Protein AF-A0AAD8C0N1-F1 (afdb_monomer_lite)

pLDDT: mean 74.61, std 16.5, range [34.66, 92.06]

Foldseek 3Di:
DLLCQCVVLQPDDQDLVSLVSNLLSQLVCVVVVDDDDLVSLQVNQQSCLVCVVSNLVSLQCCLVVPDLVDDDDLPSSLSSVVCCQPPSQQRHYPDPPDGSVVSCCVVVVVGCSNVSSVVSNVVVVVVCVVVVVVVVVVDDDDPPPDDD

Organism: Biomphalaria pfeifferi (NCBI:txid112525)

Structure (mmCIF, N/CA/C/O backbone):
data_AF-A0AAD8C0N1-F1
#
_entry.id   AF-A0AAD8C0N1-F1
#
loop_
_atom_site.group_PDB
_atom_site.id
_atom_site.type_symbol
_atom_site.label_atom_id
_atom_site.label_alt_id
_atom_site.label_comp_id
_atom_site.label_asym_id
_atom_site.label_entity_id
_atom_site.label_seq_id
_atom_site.pdbx_PDB_ins_code
_atom_site.Cartn_x
_atom_site.Cartn_y
_atom_site.Cartn_z
_atom_site.occupancy
_atom_site.B_iso_or_equiv
_atom_site.auth_seq_id
_atom_site.auth_comp_id
_atom_site.auth_asym_id
_atom_site.auth_atom_id
_atom_site.pdbx_PDB_model_num
ATOM 1 N N . SER A 1 1 ? -2.491 -19.273 11.066 1.00 40.81 1 SER A N 1
ATOM 2 C CA . SER A 1 1 ? -3.465 -18.583 10.192 1.00 40.81 1 SER A CA 1
ATOM 3 C C . SER A 1 1 ? -2.773 -17.398 9.537 1.00 40.81 1 SER A C 1
ATOM 5 O O . SER A 1 1 ? -1.793 -16.927 10.097 1.00 40.81 1 SER A O 1
ATOM 7 N N . VAL A 1 2 ? -3.252 -16.901 8.394 1.00 40.09 2 VAL A N 1
ATOM 8 C CA . VAL A 1 2 ? -2.728 -15.657 7.783 1.00 40.09 2 VAL A CA 1
ATOM 9 C C . VAL A 1 2 ? -2.836 -14.482 8.766 1.00 40.09 2 VAL A C 1
ATOM 11 O O . VAL A 1 2 ? -1.921 -13.681 8.875 1.00 40.09 2 VAL A O 1
ATOM 14 N N . PHE A 1 3 ? -3.857 -14.506 9.630 1.00 39.75 3 PHE A N 1
ATOM 15 C CA . PHE A 1 3 ? -3.980 -13.621 10.789 1.00 39.75 3 PHE A CA 1
ATOM 16 C C . PHE A 1 3 ? -2.786 -13.694 11.759 1.00 39.75 3 PHE A C 1
ATOM 18 O O . PHE A 1 3 ? -2.355 -12.671 12.264 1.00 39.75 3 PHE A O 1
ATOM 25 N N . CYS A 1 4 ? -2.204 -14.876 11.992 1.00 43.12 4 CYS A N 1
ATOM 26 C CA . CYS A 1 4 ? -0.947 -15.011 12.736 1.00 43.12 4 CYS A CA 1
ATOM 27 C C . CYS A 1 4 ? 0.268 -14.517 11.952 1.00 43.12 4 CYS A C 1
ATOM 29 O O . CYS A 1 4 ? 1.232 -14.152 12.596 1.00 43.12 4 CYS A O 1
ATOM 31 N N . VAL A 1 5 ? 0.268 -14.525 10.616 1.00 45.38 5 VAL A N 1
ATOM 32 C CA . VAL A 1 5 ? 1.410 -14.035 9.821 1.00 45.38 5 VAL A CA 1
ATOM 33 C C . VAL A 1 5 ? 1.406 -12.513 9.781 1.00 45.38 5 VAL A C 1
ATOM 35 O O . VAL A 1 5 ? 2.442 -11.920 10.057 1.00 45.38 5 VAL A O 1
ATOM 38 N N . CYS A 1 6 ? 0.235 -11.892 9.589 1.00 47.12 6 CYS A N 1
ATOM 39 C CA . CYS A 1 6 ? 0.053 -10.470 9.857 1.00 47.12 6 CYS A CA 1
ATOM 40 C C . CYS A 1 6 ? 0.467 -10.188 11.309 1.00 47.12 6 CYS A C 1
ATOM 42 O O . CYS A 1 6 ? 1.464 -9.526 11.543 1.00 47.12 6 CYS A O 1
ATOM 44 N N . ASN A 1 7 ? -0.184 -10.793 12.305 1.00 47.47 7 ASN A N 1
ATOM 45 C CA . ASN A 1 7 ? 0.058 -10.456 13.712 1.00 47.47 7 ASN A CA 1
ATOM 46 C C . ASN A 1 7 ? 1.484 -10.785 14.223 1.00 47.47 7 ASN A C 1
ATOM 48 O O . ASN A 1 7 ? 1.952 -10.135 15.152 1.00 47.47 7 ASN A O 1
ATOM 52 N N . ALA A 1 8 ? 2.190 -11.763 13.638 1.00 46.34 8 ALA A N 1
ATOM 53 C CA . ALA A 1 8 ? 3.570 -12.107 14.008 1.00 46.34 8 ALA A CA 1
ATOM 54 C C . ALA A 1 8 ? 4.624 -11.271 13.275 1.00 46.34 8 ALA A C 1
ATOM 56 O O . ALA A 1 8 ? 5.671 -11.014 13.861 1.00 46.34 8 ALA A O 1
ATOM 57 N N . ALA A 1 9 ? 4.366 -10.816 12.042 1.00 51.28 9 ALA A N 1
ATOM 58 C CA . ALA A 1 9 ? 5.208 -9.792 11.423 1.00 51.28 9 ALA A CA 1
ATOM 59 C C . ALA A 1 9 ? 5.164 -8.505 12.262 1.00 51.28 9 ALA A C 1
ATOM 61 O O . ALA A 1 9 ? 6.183 -7.873 12.474 1.00 51.28 9 ALA A O 1
ATOM 62 N N . ILE A 1 10 ? 4.007 -8.202 12.854 1.00 51.41 10 ILE A N 1
ATOM 63 C CA . ILE A 1 10 ? 3.658 -6.927 13.491 1.00 51.41 10 ILE A CA 1
ATOM 64 C C . ILE A 1 10 ? 4.343 -6.652 14.858 1.00 51.41 10 ILE A C 1
ATOM 66 O O . ILE A 1 10 ? 4.289 -5.525 15.349 1.00 51.41 10 ILE A O 1
ATOM 70 N N . GLN A 1 11 ? 5.022 -7.629 15.475 1.00 47.97 11 GLN A N 1
ATOM 71 C CA . GLN A 1 11 ? 5.629 -7.479 16.816 1.00 47.97 11 GLN A CA 1
ATOM 72 C C . GLN A 1 11 ? 7.130 -7.136 16.841 1.00 47.97 11 GLN A C 1
ATOM 74 O O . GLN A 1 11 ? 7.688 -6.955 17.923 1.00 47.97 11 GLN A O 1
ATOM 79 N N . THR A 1 12 ? 7.795 -7.045 15.691 1.00 53.25 12 THR A N 1
ATOM 80 C CA . THR A 1 12 ? 9.213 -6.651 15.581 1.00 53.25 12 THR A CA 1
ATOM 81 C C . THR A 1 12 ? 9.366 -5.174 15.216 1.00 53.25 12 THR A C 1
ATOM 83 O O . THR A 1 12 ? 8.445 -4.588 14.654 1.00 53.25 12 THR A O 1
ATOM 86 N N . GLU A 1 13 ? 10.514 -4.567 15.547 1.00 59.62 13 GLU A N 1
ATOM 87 C CA . GLU A 1 13 ? 10.838 -3.206 15.091 1.00 59.62 13 GLU A CA 1
ATOM 88 C C . GLU A 1 13 ? 10.739 -3.115 13.556 1.00 59.62 13 GLU A C 1
ATOM 90 O O . GLU A 1 13 ? 11.163 -4.061 12.877 1.00 59.62 13 GLU A O 1
ATOM 95 N N . PRO A 1 14 ? 10.178 -2.022 13.006 1.00 63.84 14 PRO A N 1
ATOM 96 C CA . PRO A 1 14 ? 10.036 -1.862 11.565 1.00 63.84 14 PRO A CA 1
ATOM 97 C C . PRO A 1 14 ? 11.419 -1.807 10.906 1.00 63.84 14 PRO A C 1
ATOM 99 O O . PRO A 1 14 ? 12.274 -1.016 11.295 1.00 63.84 14 PRO A O 1
ATOM 102 N N . ASN A 1 15 ? 11.637 -2.678 9.929 1.00 73.69 15 ASN A N 1
ATOM 103 C CA . ASN A 1 15 ? 12.800 -2.721 9.047 1.00 73.69 15 ASN A CA 1
ATOM 104 C C . ASN A 1 15 ? 12.362 -3.273 7.681 1.00 73.69 15 ASN A C 1
ATOM 106 O O . ASN A 1 15 ? 11.215 -3.692 7.521 1.00 73.69 15 ASN A O 1
ATOM 110 N N . ASP A 1 16 ? 13.265 -3.335 6.712 1.00 76.12 16 ASP A N 1
ATOM 111 C CA . ASP A 1 16 ? 12.930 -3.748 5.342 1.00 76.12 16 ASP A CA 1
ATOM 112 C C . ASP A 1 16 ? 12.269 -5.137 5.287 1.00 76.12 16 ASP A C 1
ATOM 114 O O . ASP A 1 16 ? 11.243 -5.328 4.638 1.00 76.12 16 ASP A O 1
ATOM 118 N N . ILE A 1 17 ? 12.784 -6.096 6.069 1.00 77.94 17 ILE A N 1
ATOM 119 C CA . ILE A 1 17 ? 12.243 -7.466 6.160 1.00 77.94 17 ILE A CA 1
ATOM 120 C C . ILE A 1 17 ? 10.822 -7.463 6.743 1.00 77.94 17 ILE A C 1
ATOM 122 O O . ILE A 1 17 ? 9.975 -8.278 6.367 1.00 77.94 17 ILE A O 1
ATOM 126 N N . TYR A 1 18 ? 10.551 -6.578 7.700 1.00 81.19 18 TYR A N 1
ATOM 127 C CA . TYR A 1 18 ? 9.218 -6.385 8.254 1.00 81.19 18 TYR A CA 1
ATOM 128 C C . TYR A 1 18 ? 8.256 -5.851 7.188 1.00 81.19 18 TYR A C 1
ATOM 130 O O . TYR A 1 18 ? 7.182 -6.428 7.002 1.00 81.19 18 TYR A O 1
ATOM 138 N N . CYS A 1 19 ? 8.644 -4.786 6.482 1.00 81.75 19 CYS A N 1
ATOM 139 C CA . CYS A 1 19 ? 7.810 -4.139 5.471 1.00 81.75 19 CYS A CA 1
ATOM 140 C C . CYS A 1 19 ? 7.480 -5.104 4.331 1.00 81.75 19 CYS A C 1
ATOM 142 O O . CYS A 1 19 ? 6.310 -5.249 3.969 1.00 81.75 19 CYS A O 1
ATOM 144 N N . GLU A 1 20 ? 8.478 -5.849 3.851 1.00 82.56 20 GLU A N 1
ATOM 145 C CA . GLU A 1 20 ? 8.306 -6.894 2.845 1.00 82.56 20 GLU A CA 1
ATOM 146 C C . GLU A 1 20 ? 7.244 -7.913 3.287 1.00 82.56 20 GLU A C 1
ATOM 148 O O . GLU A 1 20 ? 6.251 -8.124 2.590 1.00 82.56 20 GLU A O 1
ATOM 153 N N . ARG A 1 21 ? 7.369 -8.468 4.499 1.00 83.38 21 ARG A N 1
ATOM 154 C CA . ARG A 1 21 ? 6.414 -9.456 5.035 1.00 83.38 21 ARG A CA 1
ATOM 155 C C . ARG A 1 21 ? 5.001 -8.911 5.199 1.00 83.38 21 ARG A C 1
ATOM 157 O O . ARG A 1 21 ? 4.039 -9.650 4.985 1.00 83.38 21 ARG A O 1
ATOM 164 N N . VAL A 1 22 ? 4.855 -7.654 5.617 1.00 84.06 22 VAL A N 1
ATOM 165 C CA . VAL A 1 22 ? 3.539 -7.014 5.752 1.00 84.06 22 VAL A CA 1
ATOM 166 C C . VAL A 1 22 ? 2.883 -6.877 4.381 1.00 84.06 22 VAL A C 1
ATOM 168 O O . VAL A 1 22 ? 1.737 -7.300 4.218 1.00 84.06 22 VAL A O 1
ATOM 171 N N . LEU A 1 23 ? 3.609 -6.365 3.386 1.00 85.94 23 LEU A N 1
ATOM 172 C CA . LEU A 1 23 ? 3.100 -6.206 2.022 1.00 85.94 23 L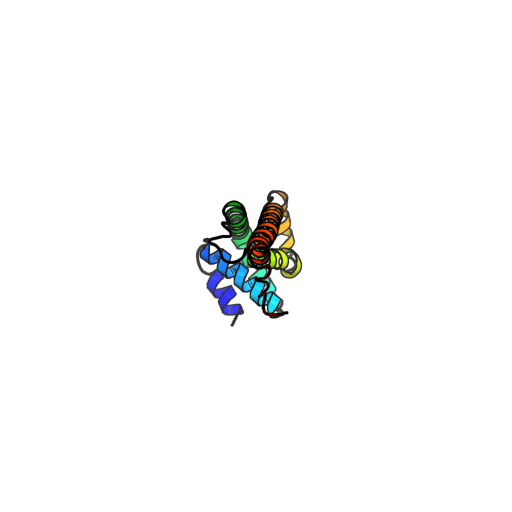EU A CA 1
ATOM 173 C C . LEU A 1 23 ? 2.754 -7.558 1.382 1.00 85.94 23 LEU A C 1
ATOM 175 O O . LEU A 1 23 ? 1.694 -7.697 0.770 1.00 85.94 23 LEU A O 1
ATOM 179 N N . GLU A 1 24 ? 3.584 -8.584 1.582 1.00 84.62 24 GLU A N 1
ATOM 180 C CA . GLU A 1 24 ? 3.299 -9.950 1.128 1.00 84.62 24 GLU A CA 1
ATOM 181 C C . GLU A 1 24 ? 2.043 -10.539 1.771 1.00 84.62 24 GLU A C 1
ATOM 183 O O . GLU A 1 24 ? 1.245 -11.209 1.105 1.00 84.62 24 GLU A O 1
ATOM 188 N N . ALA A 1 25 ? 1.850 -10.303 3.070 1.00 84.88 25 ALA A N 1
ATOM 189 C CA . ALA A 1 25 ? 0.674 -10.785 3.774 1.00 84.88 25 ALA A CA 1
ATOM 190 C C . ALA A 1 25 ? -0.605 -10.105 3.260 1.00 84.88 25 ALA A C 1
ATOM 192 O O . ALA A 1 25 ? -1.623 -10.782 3.115 1.00 84.88 25 ALA A O 1
ATOM 193 N N . ILE A 1 26 ? -0.552 -8.807 2.945 1.00 85.56 26 ILE A N 1
ATOM 194 C CA . ILE A 1 26 ? -1.681 -8.048 2.385 1.00 85.56 26 ILE A CA 1
ATOM 195 C C . ILE A 1 26 ? -2.049 -8.565 0.995 1.00 85.56 26 ILE A C 1
ATOM 197 O O . ILE A 1 26 ? -3.201 -8.940 0.782 1.00 85.56 26 ILE A O 1
ATOM 201 N N . ASP A 1 27 ? -1.076 -8.674 0.086 1.00 85.00 27 ASP A N 1
ATOM 202 C CA . ASP A 1 27 ? -1.287 -9.224 -1.262 1.00 85.00 27 ASP A CA 1
ATOM 203 C C . ASP A 1 27 ? -1.836 -10.663 -1.202 1.00 85.00 27 ASP A C 1
ATOM 205 O O . ASP A 1 27 ? -2.728 -11.043 -1.960 1.00 85.00 27 ASP A O 1
ATOM 209 N N . SER A 1 28 ? -1.376 -11.463 -0.235 1.00 85.19 28 SER A N 1
ATOM 210 C CA . SER A 1 28 ? -1.910 -12.810 -0.000 1.00 85.19 28 SER A CA 1
ATOM 211 C C . SER A 1 28 ? -3.355 -12.804 0.511 1.00 85.19 28 SER A C 1
ATOM 213 O O . SER A 1 28 ? -4.139 -13.672 0.125 1.00 85.19 28 SER A O 1
ATOM 215 N N . CYS A 1 29 ? -3.721 -11.862 1.387 1.00 84.25 29 CYS A N 1
ATOM 216 C CA . CYS A 1 29 ? -5.089 -11.730 1.896 1.00 84.25 29 CYS A CA 1
ATOM 217 C C . CYS A 1 29 ? -6.067 -11.329 0.792 1.00 84.25 29 CYS A C 1
ATOM 219 O O . CYS A 1 29 ? -7.150 -11.913 0.715 1.00 84.25 29 CYS A O 1
ATOM 221 N N . ASP A 1 30 ? -5.667 -10.379 -0.055 1.00 84.00 30 ASP A N 1
ATOM 222 C CA . ASP A 1 30 ? -6.443 -9.927 -1.211 1.00 84.00 30 ASP A CA 1
ATOM 223 C C . ASP A 1 30 ? -6.683 -11.075 -2.200 1.00 84.00 30 ASP A C 1
ATOM 225 O O . ASP A 1 30 ? -7.825 -11.445 -2.473 1.00 84.00 30 ASP A O 1
ATOM 229 N N . LYS A 1 31 ? -5.614 -11.765 -2.620 1.00 84.50 31 LYS A N 1
ATOM 230 C CA . LYS A 1 31 ? -5.709 -12.931 -3.519 1.00 84.50 31 LYS A CA 1
ATOM 231 C C . LYS A 1 31 ? -6.588 -14.052 -2.974 1.00 84.50 31 LYS A C 1
ATOM 233 O O . LYS A 1 31 ? -7.204 -14.785 -3.747 1.00 84.50 31 LYS A O 1
ATOM 238 N N . ALA A 1 32 ? -6.625 -14.216 -1.655 1.00 85.69 32 ALA A N 1
ATOM 239 C CA . ALA A 1 32 ? -7.459 -15.208 -0.989 1.00 85.69 32 ALA A CA 1
ATOM 240 C C . ALA A 1 32 ? -8.902 -14.728 -0.731 1.00 85.69 32 ALA A C 1
ATOM 242 O O . ALA A 1 32 ? -9.718 -15.524 -0.263 1.00 85.69 32 ALA A O 1
ATOM 243 N N . GLY A 1 33 ? -9.233 -13.464 -1.022 1.00 84.06 33 GLY A N 1
ATOM 244 C CA . GLY A 1 33 ? -10.564 -12.888 -0.820 1.00 84.06 33 GLY A CA 1
ATOM 245 C C . GLY A 1 33 ? -11.004 -12.894 0.645 1.00 84.06 33 GLY A C 1
ATOM 246 O O . GLY A 1 33 ? -12.176 -13.137 0.944 1.00 84.06 33 GLY A O 1
ATOM 247 N N . ILE A 1 34 ? -10.064 -12.709 1.577 1.00 83.44 34 ILE A N 1
ATOM 248 C CA . ILE A 1 34 ? -10.346 -12.799 3.012 1.00 83.44 34 ILE A CA 1
ATOM 249 C C . ILE A 1 34 ? -11.225 -11.628 3.452 1.00 83.44 34 ILE A C 1
ATOM 251 O O . ILE A 1 34 ? -10.873 -10.466 3.278 1.00 83.44 34 ILE A O 1
ATOM 255 N N . GLN A 1 35 ? -12.345 -11.938 4.106 1.00 84.75 35 GLN A N 1
ATOM 256 C CA . GLN A 1 35 ? -13.173 -10.931 4.764 1.00 84.75 35 GLN A CA 1
ATOM 257 C C . GLN A 1 35 ? -12.813 -10.811 6.244 1.00 84.75 35 GLN A C 1
ATOM 259 O O . GLN A 1 35 ? -12.842 -11.793 6.990 1.00 84.75 35 GLN A O 1
ATOM 264 N N . PHE A 1 36 ? -12.502 -9.590 6.671 1.00 85.12 36 PHE A N 1
ATOM 265 C CA . PHE A 1 36 ? -12.166 -9.271 8.055 1.00 85.12 36 PHE A CA 1
ATOM 266 C C . PHE A 1 36 ? -13.395 -8.772 8.810 1.00 85.12 36 PHE A C 1
ATOM 268 O O . PHE A 1 36 ? -14.160 -7.957 8.296 1.00 85.12 36 PHE A O 1
ATOM 275 N N . ASN A 1 37 ? -13.570 -9.222 10.053 1.00 88.38 37 ASN A N 1
ATOM 276 C CA . ASN A 1 37 ? -14.577 -8.643 10.944 1.00 88.38 37 ASN A CA 1
ATOM 277 C C . ASN A 1 37 ? -14.109 -7.290 11.516 1.00 88.38 37 ASN A C 1
ATOM 279 O O . ASN A 1 37 ? -12.928 -6.960 11.453 1.00 88.38 37 ASN A O 1
ATOM 283 N N . SER A 1 38 ? -15.011 -6.526 12.139 1.00 87.62 38 SER A N 1
ATOM 284 C CA . SER A 1 38 ? -14.715 -5.167 12.626 1.00 87.62 38 SER A CA 1
ATOM 285 C C . SER A 1 38 ? -13.540 -5.090 13.605 1.00 87.62 38 SER A C 1
ATOM 287 O O . SER A 1 38 ? -12.775 -4.131 13.574 1.00 87.62 38 SER A O 1
ATOM 289 N N . ARG A 1 39 ? -13.353 -6.105 14.461 1.00 88.56 39 ARG A N 1
ATOM 290 C CA . ARG A 1 39 ? -12.202 -6.150 15.374 1.00 88.56 39 ARG A CA 1
ATOM 291 C C . ARG A 1 39 ? -10.897 -6.316 14.598 1.00 88.56 39 ARG A C 1
ATOM 293 O O . ARG A 1 39 ? -9.930 -5.622 14.880 1.00 88.56 39 ARG A O 1
ATOM 300 N N . GLN A 1 40 ? -10.885 -7.227 13.630 1.00 86.31 40 GLN A N 1
ATOM 301 C CA . GLN A 1 40 ? -9.720 -7.492 12.788 1.00 86.31 40 GLN A CA 1
ATOM 302 C C . GLN A 1 40 ? -9.376 -6.294 11.906 1.00 86.31 40 GLN A C 1
ATOM 304 O O . GLN A 1 40 ? -8.207 -5.954 11.788 1.00 86.31 40 GLN A O 1
ATOM 309 N N . GLN A 1 41 ? -10.387 -5.641 11.330 1.00 87.69 41 GLN A N 1
ATOM 310 C CA . GLN A 1 41 ? -10.207 -4.408 10.569 1.00 87.69 41 GLN A CA 1
ATOM 311 C C . GLN A 1 41 ? -9.557 -3.332 11.435 1.00 87.69 41 GLN A C 1
ATOM 313 O O . GLN A 1 41 ? -8.571 -2.747 11.008 1.00 87.69 41 GLN A O 1
ATOM 318 N N . LYS A 1 42 ? -10.046 -3.142 12.670 1.00 88.06 42 LYS A N 1
ATOM 319 C CA . LYS A 1 42 ? -9.455 -2.189 13.614 1.00 88.06 42 LYS A CA 1
ATOM 320 C C . LYS A 1 42 ? -7.993 -2.510 13.916 1.00 88.06 42 LYS A C 1
ATOM 322 O O . LYS A 1 42 ? -7.142 -1.641 13.811 1.00 88.06 42 LYS A O 1
ATOM 327 N N . GLU A 1 43 ? -7.698 -3.765 14.255 1.00 86.19 43 GLU A N 1
ATOM 328 C CA . GLU A 1 43 ? -6.326 -4.206 14.528 1.00 86.19 43 GLU A CA 1
ATOM 329 C C . GLU A 1 43 ? -5.415 -3.938 13.314 1.00 86.19 43 GLU A C 1
ATOM 331 O O . GLU A 1 43 ? -4.389 -3.280 13.459 1.00 86.19 43 GLU A O 1
ATOM 336 N N . ILE A 1 44 ? -5.815 -4.355 12.109 1.00 85.75 44 ILE A N 1
ATOM 337 C CA . ILE A 1 44 ? -5.044 -4.145 10.872 1.00 85.75 44 ILE A CA 1
ATOM 338 C C . ILE A 1 44 ? -4.868 -2.652 10.562 1.00 85.75 44 ILE A C 1
ATOM 340 O O . ILE A 1 44 ? -3.750 -2.229 10.275 1.00 85.75 44 ILE A O 1
ATOM 344 N N . GLY A 1 45 ? -5.935 -1.853 10.648 1.00 88.06 45 GLY A N 1
ATOM 345 C CA . GLY A 1 45 ? -5.903 -0.413 10.386 1.00 88.06 45 GLY A CA 1
ATOM 346 C C . GLY A 1 45 ? -4.956 0.325 11.329 1.00 88.06 45 GLY A C 1
ATOM 347 O O . GLY A 1 45 ? -4.102 1.080 10.870 1.00 88.06 45 GLY A O 1
ATOM 348 N N . THR A 1 46 ? -5.018 0.034 12.633 1.00 87.12 46 THR A N 1
ATOM 349 C CA . THR A 1 46 ? -4.070 0.557 13.634 1.00 87.12 46 THR A CA 1
ATOM 350 C C . THR A 1 46 ? -2.628 0.214 13.283 1.00 87.12 46 THR A C 1
ATOM 352 O O . THR A 1 46 ? -1.732 1.052 13.379 1.00 87.12 46 THR A O 1
ATOM 355 N N . ILE A 1 47 ? -2.377 -1.032 12.889 1.00 84.38 47 ILE A N 1
ATOM 356 C CA . ILE A 1 47 ? -1.018 -1.487 12.623 1.00 84.38 47 ILE A CA 1
ATOM 357 C C . ILE A 1 47 ? -0.452 -0.825 11.369 1.00 84.38 47 ILE A C 1
ATOM 359 O O . ILE A 1 47 ? 0.691 -0.369 11.386 1.00 84.38 47 ILE A O 1
ATOM 363 N N . LEU A 1 48 ? -1.242 -0.757 10.299 1.00 86.88 48 LEU A N 1
ATOM 364 C CA . LEU A 1 48 ? -0.830 -0.080 9.077 1.00 86.88 48 LEU A CA 1
ATOM 365 C C . LEU A 1 48 ? -0.575 1.395 9.337 1.00 86.88 48 LEU A C 1
ATOM 367 O O . LEU A 1 48 ? 0.479 1.875 8.947 1.00 86.88 48 LEU A O 1
ATOM 371 N N . LYS A 1 49 ? -1.455 2.074 10.080 1.00 88.12 49 LYS A N 1
ATOM 372 C CA . LYS A 1 49 ? -1.240 3.464 10.495 1.00 88.12 49 LYS A CA 1
ATOM 373 C C . LYS A 1 49 ? 0.090 3.630 11.230 1.00 88.12 49 LYS A C 1
ATOM 375 O O . LYS A 1 49 ? 0.892 4.485 10.866 1.00 88.12 49 LYS A O 1
ATOM 380 N N . LYS A 1 50 ? 0.345 2.801 12.247 1.00 85.19 50 LYS A N 1
ATOM 381 C CA . LYS A 1 50 ? 1.549 2.901 13.085 1.00 85.19 50 LYS A CA 1
ATOM 382 C C . LYS A 1 50 ? 2.847 2.781 12.282 1.00 85.19 50 LYS A C 1
ATOM 384 O O . LYS A 1 50 ? 3.835 3.406 12.647 1.00 85.19 50 LYS A O 1
ATOM 389 N N . ASN A 1 51 ? 2.850 1.964 11.232 1.00 84.50 51 ASN A N 1
ATOM 390 C CA . ASN A 1 51 ? 4.046 1.667 10.442 1.00 84.50 51 ASN A CA 1
ATOM 391 C C . ASN A 1 51 ? 4.005 2.304 9.050 1.00 84.50 51 ASN A C 1
ATOM 393 O O . ASN A 1 51 ? 4.816 1.949 8.201 1.00 84.50 51 ASN A O 1
ATOM 397 N N . LEU A 1 52 ? 3.055 3.211 8.804 1.00 85.06 52 LEU A N 1
ATOM 398 C CA . LEU A 1 52 ? 2.764 3.702 7.464 1.00 85.06 52 LEU A CA 1
ATOM 399 C C . LEU A 1 52 ? 3.980 4.380 6.837 1.00 85.06 52 LEU A C 1
ATOM 401 O O . LEU A 1 52 ? 4.327 4.072 5.708 1.00 85.06 52 LEU A O 1
ATOM 405 N N . GLU A 1 53 ? 4.645 5.245 7.599 1.00 84.25 53 GLU A N 1
ATOM 406 C CA . GLU A 1 53 ? 5.850 5.957 7.166 1.00 84.25 53 GLU A CA 1
ATOM 407 C C . GLU A 1 53 ? 6.961 4.987 6.758 1.00 84.25 53 GLU A C 1
ATOM 409 O O . GLU A 1 53 ? 7.427 5.038 5.633 1.00 84.25 53 GLU A O 1
ATOM 414 N N . THR A 1 54 ? 7.278 3.999 7.596 1.00 85.56 54 THR A N 1
ATOM 415 C CA . THR A 1 54 ? 8.312 3.006 7.269 1.00 85.56 54 THR A CA 1
ATOM 416 C C . THR A 1 54 ? 7.939 2.107 6.085 1.00 85.56 54 THR A C 1
ATOM 418 O O . THR A 1 54 ? 8.817 1.653 5.356 1.00 85.56 54 THR A O 1
ATOM 421 N N . ILE A 1 55 ? 6.649 1.819 5.882 1.00 86.50 55 ILE A N 1
ATOM 422 C CA . ILE A 1 55 ? 6.184 1.064 4.710 1.00 86.50 55 ILE A CA 1
ATOM 423 C C . ILE A 1 55 ? 6.346 1.902 3.437 1.00 86.50 55 ILE A C 1
ATOM 425 O O . ILE A 1 55 ? 6.750 1.354 2.414 1.00 86.50 55 ILE A O 1
ATOM 429 N N . LEU A 1 56 ? 6.025 3.197 3.492 1.00 86.75 56 LEU A N 1
ATOM 430 C CA . LEU A 1 56 ? 6.187 4.111 2.362 1.00 86.75 56 LEU A CA 1
ATOM 431 C C . LEU A 1 56 ? 7.666 4.332 2.035 1.00 86.75 56 LEU A C 1
ATOM 433 O O . LEU A 1 56 ? 8.037 4.127 0.886 1.00 86.75 56 LEU A O 1
ATOM 437 N N . ASP A 1 57 ? 8.510 4.598 3.035 1.00 86.38 57 ASP A N 1
ATOM 438 C CA . ASP A 1 57 ? 9.963 4.732 2.860 1.00 86.38 57 ASP A CA 1
ATOM 439 C C . ASP A 1 57 ? 10.560 3.475 2.211 1.00 86.38 57 ASP A C 1
ATOM 441 O O . ASP A 1 57 ? 11.271 3.562 1.214 1.00 86.38 57 ASP A O 1
ATOM 445 N N . PHE A 1 58 ? 10.192 2.285 2.704 1.00 86.88 58 PHE A N 1
ATOM 446 C CA . PHE A 1 58 ? 10.623 1.020 2.103 1.00 86.88 58 PHE A CA 1
ATOM 447 C C . PHE A 1 58 ? 10.195 0.900 0.635 1.00 86.88 58 PHE A C 1
ATOM 449 O O . PHE A 1 58 ? 10.966 0.437 -0.200 1.00 86.88 58 PHE A O 1
ATOM 456 N N . LEU A 1 59 ? 8.958 1.283 0.304 1.00 86.31 59 LEU A N 1
ATOM 457 C CA . LEU A 1 59 ? 8.450 1.228 -1.068 1.00 86.31 59 LEU A CA 1
ATOM 458 C C . LEU A 1 59 ? 9.142 2.243 -1.979 1.00 86.31 59 LEU A C 1
ATOM 460 O O . LEU A 1 59 ? 9.354 1.940 -3.155 1.00 86.31 59 LEU A O 1
ATOM 464 N N . PHE A 1 60 ? 9.474 3.419 -1.451 1.00 85.56 60 PHE A N 1
ATOM 465 C CA . PHE A 1 60 ? 10.224 4.447 -2.154 1.00 85.56 60 PHE A CA 1
ATOM 466 C C . PHE A 1 60 ? 11.645 3.974 -2.454 1.00 85.56 60 PHE A C 1
ATOM 468 O O . PHE A 1 60 ? 12.034 3.939 -3.621 1.00 85.56 60 PHE A O 1
ATOM 475 N N . ASP A 1 61 ? 12.379 3.536 -1.428 1.00 84.81 61 ASP A N 1
ATOM 476 C CA . ASP A 1 61 ? 13.741 3.014 -1.554 1.00 84.81 61 ASP A CA 1
ATOM 477 C C . ASP A 1 61 ? 13.767 1.823 -2.509 1.00 84.81 61 ASP A C 1
ATOM 479 O O . ASP A 1 61 ? 14.559 1.797 -3.449 1.00 84.81 61 ASP A O 1
ATOM 483 N N . PHE A 1 62 ? 12.820 0.892 -2.352 1.00 82.75 62 PHE A N 1
ATOM 484 C CA . PHE A 1 62 ? 12.641 -0.209 -3.287 1.00 82.75 62 PHE A CA 1
ATOM 485 C C . PHE A 1 62 ? 12.447 0.304 -4.714 1.00 82.75 62 PHE A C 1
ATOM 487 O O . PHE A 1 62 ? 13.126 -0.169 -5.609 1.00 82.75 62 PHE A O 1
ATOM 494 N N . ALA A 1 63 ? 11.565 1.275 -4.964 1.00 81.31 63 ALA A N 1
ATOM 495 C CA . ALA A 1 63 ? 11.309 1.768 -6.316 1.00 81.31 63 ALA A CA 1
ATOM 496 C C . ALA A 1 63 ? 12.510 2.499 -6.944 1.00 81.31 63 ALA A C 1
ATOM 498 O O . ALA A 1 63 ? 12.701 2.408 -8.160 1.00 81.31 63 ALA A O 1
ATOM 499 N N . VAL A 1 64 ? 13.300 3.215 -6.140 1.00 82.50 64 VAL A N 1
ATOM 500 C CA . VAL A 1 64 ? 14.484 3.963 -6.588 1.00 82.50 64 VAL A CA 1
ATOM 501 C C . VAL A 1 64 ? 15.671 3.037 -6.845 1.00 82.50 64 VAL A C 1
ATOM 503 O O . VAL A 1 64 ? 16.333 3.173 -7.877 1.00 82.50 64 VAL A O 1
ATOM 506 N N . ASP A 1 65 ? 15.921 2.092 -5.942 1.00 80.62 65 ASP A N 1
ATOM 507 C CA . ASP A 1 65 ? 17.083 1.203 -5.995 1.00 80.62 65 ASP A CA 1
ATOM 508 C C . ASP A 1 65 ? 16.810 -0.112 -6.743 1.00 80.62 65 ASP A C 1
ATOM 510 O O . ASP A 1 65 ? 17.739 -0.898 -6.950 1.00 80.62 65 ASP A O 1
ATOM 514 N N . PHE A 1 66 ? 15.569 -0.338 -7.195 1.00 74.81 66 PHE A N 1
ATOM 515 C CA . PHE A 1 66 ? 15.150 -1.580 -7.840 1.00 74.81 66 PHE A CA 1
ATOM 516 C C . PHE A 1 66 ? 16.066 -1.976 -9.006 1.00 74.81 66 PHE A C 1
ATOM 518 O O . PHE A 1 66 ? 16.048 -1.373 -10.087 1.00 74.81 66 PHE A O 1
ATOM 525 N N . ASP A 1 67 ? 16.794 -3.081 -8.828 1.00 72.88 67 ASP A N 1
ATOM 526 C CA . ASP A 1 67 ? 17.530 -3.735 -9.905 1.00 72.88 67 ASP A CA 1
ATOM 527 C C . ASP A 1 67 ? 16.716 -4.924 -10.460 1.00 72.88 67 ASP A C 1
ATOM 529 O O . ASP A 1 67 ? 16.626 -5.985 -9.821 1.00 72.88 67 ASP A O 1
ATOM 533 N N . PRO A 1 68 ? 16.176 -4.819 -11.692 1.00 65.62 68 PRO A N 1
ATOM 534 C CA . PRO A 1 68 ? 15.358 -5.868 -12.296 1.00 65.62 68 PRO A CA 1
ATOM 535 C C . PRO A 1 68 ? 16.102 -7.179 -12.552 1.00 65.62 68 PRO A C 1
ATOM 537 O O . PRO A 1 68 ? 15.471 -8.189 -12.869 1.00 65.62 68 PRO A O 1
ATOM 540 N N . THR A 1 69 ? 17.431 -7.177 -12.444 1.00 68.50 69 THR A N 1
ATOM 541 C CA . THR A 1 69 ? 18.272 -8.364 -12.603 1.00 68.50 69 THR A CA 1
ATOM 542 C C . THR A 1 69 ? 18.518 -9.106 -11.287 1.00 68.50 69 THR A C 1
ATOM 544 O O . THR A 1 69 ? 19.029 -10.229 -11.313 1.00 68.50 69 THR A O 1
ATOM 547 N N . ARG A 1 70 ? 18.156 -8.515 -10.137 1.00 65.25 70 ARG A N 1
ATOM 548 C CA . ARG A 1 70 ? 18.510 -9.027 -8.801 1.00 65.25 70 ARG A CA 1
ATOM 549 C C . ARG A 1 70 ? 17.322 -9.241 -7.866 1.00 65.25 70 ARG A C 1
ATOM 551 O O . ARG A 1 70 ? 17.448 -10.053 -6.951 1.00 65.25 70 ARG A O 1
ATOM 558 N N . GLU A 1 71 ? 16.190 -8.577 -8.087 1.00 65.00 71 GLU A N 1
ATOM 559 C CA . GLU A 1 71 ? 15.110 -8.505 -7.093 1.00 65.00 71 GLU A CA 1
ATOM 560 C C . GLU A 1 71 ? 13.788 -9.177 -7.500 1.00 65.00 71 GLU A C 1
ATOM 562 O O . GLU A 1 71 ? 13.432 -9.297 -8.676 1.00 65.00 71 GLU A O 1
ATOM 567 N N . GLN A 1 72 ? 13.037 -9.649 -6.494 1.00 58.88 72 GLN A N 1
ATOM 568 C CA . GLN A 1 72 ? 11.799 -10.411 -6.675 1.00 58.88 72 GLN A CA 1
ATOM 569 C C . GLN A 1 72 ? 10.570 -9.493 -6.822 1.00 58.88 72 GLN A C 1
ATOM 571 O O . GLN A 1 72 ? 9.836 -9.241 -5.884 1.00 58.88 72 GLN A O 1
ATOM 576 N N . SER A 1 73 ? 10.281 -9.103 -8.063 1.00 69.00 73 SER A N 1
ATOM 577 C CA . SER A 1 73 ? 8.976 -8.628 -8.565 1.00 69.00 73 SER A CA 1
ATOM 578 C C . SER A 1 73 ? 8.362 -7.355 -7.926 1.00 69.00 73 SER A C 1
ATOM 580 O O . SER A 1 73 ? 7.527 -7.438 -7.020 1.00 69.00 73 SER A O 1
ATOM 582 N N . PRO A 1 74 ? 8.592 -6.173 -8.532 1.00 72.19 74 PRO A N 1
ATOM 583 C CA . PRO A 1 74 ? 8.017 -4.897 -8.094 1.00 72.19 74 PRO A CA 1
ATOM 584 C C . PRO A 1 74 ? 6.492 -4.848 -8.277 1.00 72.19 74 PRO A C 1
ATOM 586 O O . PRO A 1 74 ? 5.780 -4.116 -7.590 1.00 72.19 74 PRO A O 1
ATOM 589 N N . THR A 1 75 ? 5.956 -5.702 -9.154 1.00 77.12 75 THR A N 1
ATOM 590 C CA . THR A 1 75 ? 4.516 -5.893 -9.346 1.00 77.12 75 THR A CA 1
ATOM 591 C C . THR A 1 75 ? 3.815 -6.341 -8.063 1.00 77.12 75 THR A C 1
ATOM 593 O O . THR A 1 75 ? 2.700 -5.894 -7.807 1.00 77.12 75 THR A O 1
ATOM 596 N N . ARG A 1 76 ? 4.454 -7.188 -7.239 1.00 81.44 76 ARG A N 1
ATOM 597 C CA . ARG A 1 76 ? 3.864 -7.670 -5.980 1.00 81.44 76 ARG A CA 1
ATOM 598 C C . ARG A 1 76 ? 3.662 -6.522 -4.993 1.00 81.44 76 ARG A C 1
ATOM 600 O O . ARG A 1 76 ? 2.564 -6.350 -4.471 1.00 81.44 76 ARG A O 1
ATOM 607 N N . HIS A 1 77 ? 4.697 -5.713 -4.787 1.00 82.44 77 HIS A N 1
ATOM 608 C CA . HIS A 1 77 ? 4.645 -4.579 -3.865 1.00 82.44 77 HIS A CA 1
ATOM 609 C C . HIS A 1 77 ? 3.682 -3.487 -4.348 1.00 82.44 77 HIS A C 1
ATOM 611 O O . HIS A 1 77 ? 2.908 -2.961 -3.549 1.00 82.44 77 HIS A O 1
ATOM 617 N N . ARG A 1 78 ? 3.611 -3.234 -5.665 1.00 85.00 78 ARG A N 1
ATOM 618 C CA . ARG A 1 78 ? 2.593 -2.347 -6.255 1.00 85.00 78 ARG A CA 1
ATOM 619 C C . ARG A 1 78 ? 1.169 -2.842 -5.995 1.00 85.00 78 ARG A C 1
ATOM 621 O O . ARG A 1 78 ? 0.297 -2.038 -5.666 1.00 85.00 78 ARG A O 1
ATOM 628 N N . SER A 1 79 ? 0.912 -4.141 -6.154 1.00 84.94 79 SER A N 1
ATOM 629 C CA . SER A 1 79 ? -0.401 -4.725 -5.860 1.00 84.94 79 SER A CA 1
ATOM 630 C C . SER A 1 79 ? -0.775 -4.547 -4.391 1.00 84.94 79 SER A C 1
ATOM 632 O O . SER A 1 79 ? -1.861 -4.049 -4.110 1.00 84.94 79 SER A O 1
ATOM 634 N N . ALA A 1 80 ? 0.140 -4.849 -3.467 1.00 86.50 80 ALA A N 1
ATOM 635 C CA . ALA A 1 80 ? -0.083 -4.649 -2.036 1.00 86.50 80 ALA A CA 1
ATOM 636 C C . ALA A 1 80 ? -0.396 -3.182 -1.691 1.00 86.50 80 ALA A C 1
ATOM 638 O O . ALA A 1 80 ? -1.355 -2.914 -0.968 1.00 86.50 80 ALA A O 1
ATOM 639 N N . LEU A 1 81 ? 0.352 -2.226 -2.259 1.00 86.50 81 LEU A N 1
ATOM 640 C CA . LEU A 1 81 ?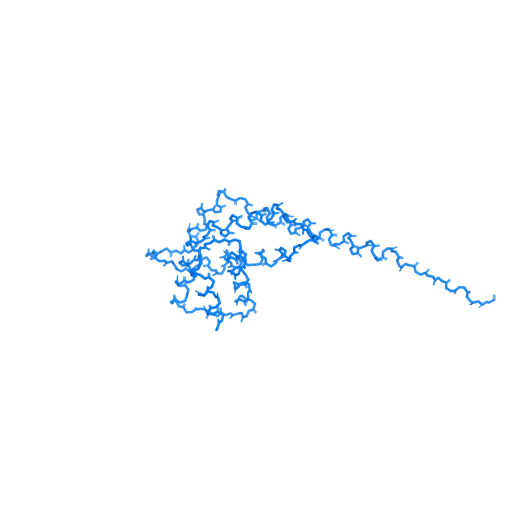 0.088 -0.797 -2.075 1.00 86.50 81 LEU A CA 1
ATOM 641 C C . LEU A 1 81 ? -1.316 -0.425 -2.566 1.00 86.50 81 LEU A C 1
ATOM 643 O O . LEU A 1 81 ? -2.071 0.227 -1.852 1.00 86.50 81 LEU A O 1
ATOM 647 N N . ARG A 1 82 ? -1.721 -0.893 -3.751 1.00 87.88 82 ARG A N 1
ATOM 648 C CA . ARG A 1 82 ? -3.072 -0.642 -4.278 1.00 87.88 82 ARG A CA 1
ATOM 649 C C . ARG A 1 82 ? -4.174 -1.224 -3.395 1.00 87.88 82 ARG A C 1
ATOM 651 O O . ARG A 1 82 ? -5.210 -0.582 -3.255 1.00 87.88 82 ARG A O 1
ATOM 658 N N . VA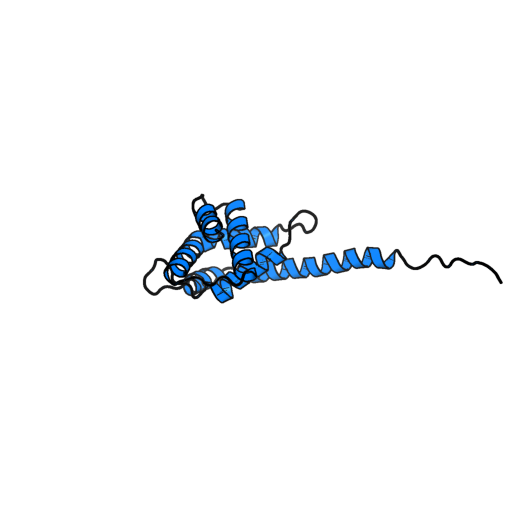L A 1 83 ? -3.962 -2.392 -2.794 1.00 86.00 83 VAL A N 1
ATOM 659 C CA . VAL A 1 83 ? -4.910 -2.982 -1.833 1.00 86.00 83 VAL A CA 1
ATOM 660 C C . VAL A 1 83 ? -5.029 -2.100 -0.589 1.00 86.00 83 VAL A C 1
ATOM 662 O O . VAL A 1 83 ? -6.138 -1.827 -0.135 1.00 86.00 83 VAL A O 1
ATOM 665 N N . ILE A 1 84 ? -3.915 -1.574 -0.070 1.00 86.81 84 ILE A N 1
ATOM 666 C CA . ILE A 1 84 ? -3.945 -0.638 1.064 1.00 86.81 84 ILE A CA 1
ATOM 667 C C . ILE A 1 84 ? -4.777 0.604 0.715 1.00 86.81 84 ILE A C 1
ATOM 669 O O . ILE A 1 84 ? -5.684 0.969 1.465 1.00 86.81 84 ILE A O 1
ATOM 673 N N . LEU A 1 85 ? -4.505 1.212 -0.443 1.00 85.81 85 LEU A N 1
ATOM 674 C CA . LEU A 1 85 ? -5.147 2.452 -0.888 1.00 85.81 85 LEU A CA 1
ATOM 675 C C . LEU A 1 85 ? -6.626 2.296 -1.252 1.00 85.81 85 LEU A C 1
ATOM 677 O O . LEU A 1 85 ? -7.368 3.272 -1.178 1.00 85.81 85 LEU A O 1
ATOM 681 N N . ASN A 1 86 ? -7.066 1.106 -1.660 1.00 87.62 86 ASN A N 1
ATOM 682 C CA . ASN A 1 86 ? -8.442 0.885 -2.108 1.00 87.62 86 ASN A CA 1
ATOM 683 C C . ASN A 1 86 ? -9.299 0.184 -1.057 1.00 87.62 86 ASN A C 1
ATOM 685 O O . ASN A 1 86 ? -10.402 0.643 -0.765 1.00 87.62 86 ASN A O 1
ATOM 689 N N . ASP A 1 87 ? -8.788 -0.899 -0.477 1.00 84.94 87 ASP A N 1
ATOM 690 C CA . ASP A 1 87 ? -9.595 -1.814 0.326 1.00 84.94 87 ASP A CA 1
ATOM 691 C C . ASP A 1 87 ? -9.424 -1.548 1.819 1.00 84.94 87 ASP A C 1
ATOM 693 O O . ASP A 1 87 ? -10.394 -1.565 2.579 1.00 84.94 87 ASP A O 1
ATOM 697 N N . PHE A 1 88 ? -8.191 -1.291 2.262 1.00 87.00 88 PHE A N 1
ATOM 698 C CA . PHE A 1 88 ? -7.898 -1.196 3.695 1.00 87.00 88 PHE A CA 1
ATOM 699 C C . PHE A 1 88 ? -7.977 0.243 4.202 1.00 87.00 88 PHE A C 1
ATOM 701 O O . PHE A 1 88 ? -8.099 0.453 5.406 1.00 87.00 88 PHE A O 1
ATOM 708 N N . LYS A 1 89 ? -7.991 1.241 3.313 1.00 87.31 89 LYS A N 1
ATOM 709 C CA . LYS A 1 89 ? -8.141 2.656 3.677 1.00 87.31 89 LYS A CA 1
ATOM 710 C C . LYS A 1 89 ? -9.377 2.950 4.537 1.00 87.31 89 LYS A C 1
ATOM 712 O O . LYS A 1 89 ? -9.352 3.842 5.375 1.00 87.31 89 LYS A O 1
ATOM 717 N N . HIS A 1 90 ? -10.442 2.164 4.398 1.00 90.50 90 HIS A N 1
ATOM 718 C CA . HIS A 1 90 ? -11.671 2.336 5.176 1.00 90.50 90 HIS A CA 1
ATOM 719 C C . HIS A 1 90 ? -11.644 1.625 6.534 1.00 90.50 90 HIS A C 1
ATOM 721 O O . HIS A 1 90 ? -12.624 1.677 7.280 1.00 90.50 90 HIS A O 1
ATOM 727 N N . PHE A 1 91 ? -10.552 0.936 6.868 1.00 89.62 91 PHE A N 1
ATOM 728 C CA . PHE A 1 91 ? -10.427 0.276 8.158 1.00 89.62 91 PHE A CA 1
ATOM 729 C C . PHE A 1 91 ? -10.261 1.331 9.244 1.00 89.62 91 PHE A C 1
ATOM 731 O O . PHE A 1 91 ? -9.498 2.286 9.101 1.00 89.62 91 PHE A O 1
ATOM 738 N N . SER A 1 92 ? -10.991 1.144 10.340 1.00 89.62 92 SER A N 1
ATOM 739 C CA . SER A 1 92 ? -10.852 1.979 11.530 1.00 89.62 92 SER A CA 1
ATOM 740 C C . SER A 1 92 ? -9.467 1.804 12.154 1.00 89.62 92 SER A C 1
ATOM 742 O O . SER A 1 92 ? -8.878 0.727 12.057 1.00 89.62 92 SER A O 1
ATOM 744 N N . THR A 1 93 ? -8.967 2.828 12.833 1.00 89.06 93 THR A N 1
ATOM 745 C CA . THR A 1 93 ? -7.685 2.781 13.553 1.00 89.06 93 THR A CA 1
ATOM 746 C C . THR A 1 93 ? -7.921 2.726 15.067 1.00 89.06 93 THR A C 1
ATOM 748 O O . THR A 1 93 ? -9.032 2.469 15.538 1.00 89.06 93 THR A O 1
ATOM 751 N N . ASP A 1 94 ? -6.866 2.900 15.864 1.00 86.06 94 ASP A N 1
ATOM 752 C CA . ASP A 1 94 ? -6.943 2.986 17.322 1.00 86.06 94 ASP A CA 1
ATOM 753 C C . ASP A 1 94 ? -7.528 4.315 17.809 1.00 86.06 94 ASP A C 1
ATOM 755 O O . ASP A 1 94 ? -8.030 4.367 18.936 1.00 86.06 94 ASP A O 1
ATOM 759 N N . GLU A 1 95 ? -7.553 5.338 16.956 1.00 87.38 95 GLU A N 1
ATOM 760 C CA . GLU A 1 95 ? -8.179 6.623 17.242 1.00 87.38 95 GLU A CA 1
ATOM 761 C C . GLU A 1 95 ? -9.684 6.592 16.951 1.00 87.38 95 GLU A C 1
ATOM 763 O O . GLU A 1 95 ? -10.177 5.988 15.995 1.00 87.38 95 GLU A O 1
ATOM 768 N N . GLU A 1 96 ? -10.459 7.220 17.835 1.00 86.00 96 GLU A N 1
ATOM 769 C CA . GLU A 1 96 ? -11.914 7.174 17.759 1.00 86.00 96 GLU A CA 1
ATOM 770 C C . GLU A 1 96 ? -12.433 7.961 16.550 1.00 86.00 96 GLU A C 1
ATOM 772 O O . GLU A 1 96 ? -12.231 9.167 16.437 1.00 86.00 96 GLU A O 1
ATOM 777 N N . GLY A 1 97 ? -13.136 7.262 15.656 1.00 86.06 97 GLY A N 1
ATOM 778 C CA . GLY A 1 97 ? -13.709 7.850 14.445 1.00 86.06 97 GLY A CA 1
ATOM 779 C C . GLY A 1 97 ? -12.712 8.050 13.303 1.00 86.06 97 GLY A C 1
ATOM 780 O O . GLY A 1 97 ? -13.115 8.545 12.252 1.00 86.06 97 GLY A O 1
ATOM 781 N N . GLU A 1 98 ? -11.452 7.650 13.481 1.00 88.06 98 GLU A N 1
ATOM 782 C CA . GLU A 1 98 ? -10.434 7.744 12.441 1.00 88.06 98 GLU A CA 1
ATOM 783 C C . GLU A 1 98 ? -10.396 6.469 11.576 1.00 88.06 98 GLU A C 1
ATOM 785 O O . GLU A 1 98 ? -10.614 5.344 12.045 1.00 88.06 98 GLU A O 1
ATOM 790 N N . THR A 1 99 ? -10.121 6.655 10.287 1.00 92.06 99 THR A N 1
ATOM 791 C CA . THR A 1 99 ? -9.854 5.580 9.322 1.00 92.06 99 THR A CA 1
ATOM 792 C C . THR A 1 99 ? -8.446 5.706 8.757 1.00 92.06 99 THR A C 1
ATOM 794 O O . THR A 1 99 ? -7.853 6.785 8.772 1.00 92.06 99 THR A O 1
ATOM 797 N N . LEU A 1 100 ? -7.914 4.610 8.217 1.00 89.56 100 LEU A N 1
ATOM 798 C CA . LEU A 1 100 ? -6.586 4.603 7.607 1.00 89.56 100 LEU A CA 1
ATOM 799 C C . LEU A 1 100 ? -6.455 5.629 6.458 1.00 89.56 100 LEU A C 1
ATOM 801 O O . LEU A 1 100 ? -5.372 6.167 6.261 1.00 89.56 100 LEU A O 1
ATOM 805 N N . GLU A 1 101 ? -7.547 5.952 5.756 1.00 91.56 101 GLU A N 1
ATOM 806 C CA . GLU A 1 101 ? -7.616 6.966 4.690 1.00 91.56 101 GLU A CA 1
ATOM 807 C C . GLU A 1 101 ? -7.076 8.328 5.144 1.00 91.56 101 GLU A C 1
ATOM 809 O O . GLU A 1 101 ? -6.282 8.930 4.437 1.00 91.56 101 GLU A O 1
ATOM 814 N N . GLN A 1 102 ? -7.398 8.780 6.359 1.00 87.81 102 GLN A N 1
ATOM 815 C CA . GLN A 1 102 ? -6.932 10.082 6.862 1.00 87.81 102 GLN A CA 1
ATOM 816 C C . GLN A 1 102 ? -5.415 10.110 7.099 1.00 87.81 102 GLN A C 1
ATOM 818 O O . GLN A 1 102 ? -4.744 11.106 6.811 1.00 87.81 102 GLN A O 1
ATOM 823 N N . SER A 1 103 ? -4.865 9.004 7.606 1.00 86.12 103 SER A N 1
ATOM 824 C CA . SER A 1 103 ? -3.420 8.838 7.782 1.00 86.12 103 SER A CA 1
ATOM 825 C C . SER A 1 103 ? -2.695 8.723 6.435 1.00 86.12 103 SER A C 1
ATOM 827 O O . SER A 1 103 ? -1.621 9.300 6.268 1.00 86.12 103 SER A O 1
ATOM 829 N N . LEU A 1 104 ? -3.297 8.024 5.466 1.00 85.06 104 LEU A N 1
ATOM 830 C CA . LEU A 1 104 ? -2.791 7.901 4.098 1.00 85.06 104 LEU A CA 1
ATOM 831 C C . LEU A 1 104 ? -2.776 9.243 3.373 1.00 85.06 104 LEU A C 1
ATOM 833 O O . LEU A 1 104 ? -1.736 9.606 2.841 1.00 85.06 104 LEU A O 1
ATOM 837 N N . ASP A 1 105 ? -3.875 9.997 3.397 1.00 86.12 105 ASP A N 1
ATOM 838 C CA . ASP A 1 105 ? -3.978 11.297 2.726 1.00 86.12 105 ASP A CA 1
ATOM 839 C C . ASP A 1 105 ? -2.914 12.273 3.230 1.00 86.12 105 ASP A C 1
ATOM 841 O O . ASP A 1 105 ? -2.285 12.969 2.439 1.00 86.12 105 ASP A O 1
ATOM 845 N N . THR A 1 106 ? -2.669 12.284 4.542 1.00 82.62 106 THR A N 1
ATOM 846 C CA . THR A 1 106 ? -1.658 13.159 5.151 1.00 82.62 106 THR A CA 1
ATOM 847 C C . THR A 1 106 ? -0.246 12.811 4.683 1.00 82.62 106 THR A C 1
ATOM 849 O O . THR A 1 106 ? 0.551 13.706 4.437 1.00 82.62 106 THR A O 1
ATOM 852 N N . LYS A 1 107 ? 0.085 11.519 4.581 1.00 82.00 107 LYS A N 1
ATOM 853 C CA . LYS A 1 107 ? 1.436 11.076 4.205 1.00 82.00 107 LYS A CA 1
ATOM 854 C C . LYS A 1 107 ? 1.660 11.100 2.692 1.00 82.00 107 LYS A C 1
ATOM 856 O O . LYS A 1 107 ? 2.720 11.514 2.255 1.00 82.00 107 LYS A O 1
ATOM 861 N N . LEU A 1 108 ? 0.663 10.711 1.899 1.00 79.31 108 LEU A N 1
ATOM 862 C CA . LEU A 1 108 ? 0.766 10.598 0.440 1.00 79.31 108 LEU A CA 1
ATOM 863 C C . LEU A 1 108 ? 0.576 11.919 -0.304 1.00 79.31 108 LEU A C 1
ATOM 865 O O . LEU A 1 108 ? 0.942 12.004 -1.470 1.00 79.31 108 LEU A O 1
ATOM 869 N N . GLN A 1 109 ? 0.010 12.953 0.326 1.00 76.50 109 GLN A N 1
ATOM 870 C CA . GLN A 1 109 ? -0.000 14.290 -0.280 1.00 76.50 109 GLN A CA 1
ATOM 871 C C . GLN A 1 109 ? 1.405 14.868 -0.461 1.00 76.50 109 GLN A C 1
ATOM 873 O O . GLN A 1 109 ? 1.618 15.631 -1.403 1.00 76.50 109 GLN A O 1
ATOM 878 N N . ASP A 1 110 ? 2.336 14.490 0.412 1.00 68.50 110 ASP A N 1
ATOM 879 C CA . ASP A 1 110 ? 3.713 14.983 0.413 1.00 68.50 110 ASP A CA 1
ATOM 880 C C . ASP A 1 110 ? 4.704 13.983 -0.220 1.00 68.50 110 ASP A C 1
ATOM 882 O O . ASP A 1 110 ? 5.899 14.269 -0.286 1.00 68.50 110 ASP A O 1
ATOM 886 N N . ASP A 1 111 ? 4.227 12.822 -0.682 1.00 71.12 111 ASP A N 1
ATOM 887 C CA . ASP A 1 111 ? 5.062 11.674 -1.039 1.00 71.12 111 ASP A CA 1
ATOM 888 C C . ASP A 1 111 ? 4.756 11.139 -2.454 1.00 71.12 111 ASP A C 1
ATOM 890 O O . ASP A 1 111 ? 3.667 10.637 -2.748 1.00 71.12 111 ASP A O 1
ATOM 894 N N . ASP A 1 112 ? 5.760 11.206 -3.335 1.00 81.19 112 ASP A N 1
ATOM 895 C CA . ASP A 1 112 ? 5.694 10.742 -4.726 1.00 81.19 112 ASP A CA 1
ATOM 896 C C . ASP A 1 112 ? 5.805 9.206 -4.878 1.00 81.19 112 ASP A C 1
ATOM 898 O O . ASP A 1 112 ? 5.791 8.696 -6.004 1.00 81.19 112 ASP A O 1
ATOM 902 N N . THR A 1 113 ? 5.878 8.439 -3.780 1.00 81.19 113 THR A N 1
ATOM 903 C CA . THR A 1 113 ? 6.075 6.974 -3.755 1.00 81.19 11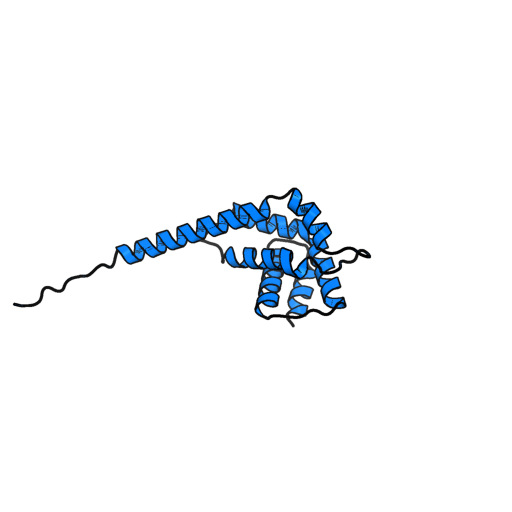3 THR A CA 1
ATOM 904 C C . THR A 1 113 ? 5.195 6.221 -4.746 1.00 81.19 113 THR A C 1
ATOM 906 O O . THR A 1 113 ? 5.675 5.341 -5.462 1.00 81.19 113 THR A O 1
ATOM 909 N N . VAL A 1 114 ? 3.903 6.562 -4.837 1.00 82.81 114 VAL A N 1
ATOM 910 C CA . VAL A 1 114 ? 2.985 5.884 -5.768 1.00 82.81 114 VAL A CA 1
ATOM 911 C C . VAL A 1 114 ? 3.440 6.088 -7.213 1.00 82.81 114 VAL A C 1
ATOM 913 O O . VAL A 1 114 ? 3.519 5.119 -7.965 1.00 82.81 114 VAL A O 1
ATOM 916 N N . SER A 1 115 ? 3.761 7.325 -7.597 1.00 85.38 115 SER A N 1
ATOM 917 C CA . SER A 1 115 ? 4.194 7.647 -8.960 1.00 85.38 115 SER A CA 1
ATOM 918 C C . SER A 1 115 ? 5.525 6.976 -9.286 1.00 85.38 115 SER A C 1
ATOM 920 O O . SER A 1 115 ? 5.645 6.329 -10.325 1.00 85.38 115 SER A O 1
ATOM 922 N N . VAL A 1 116 ? 6.498 7.053 -8.373 1.00 85.31 116 VAL A N 1
ATOM 923 C CA . VAL A 1 116 ? 7.833 6.461 -8.553 1.00 85.31 116 VAL A CA 1
ATOM 924 C C . VAL A 1 116 ? 7.741 4.941 -8.713 1.00 85.31 116 VAL A C 1
ATOM 926 O O . VAL A 1 116 ? 8.317 4.377 -9.645 1.00 85.31 116 VAL A O 1
ATOM 929 N N . LEU A 1 117 ? 6.943 4.265 -7.882 1.00 85.50 117 LEU A N 1
ATOM 930 C CA . LEU A 1 117 ? 6.734 2.821 -7.990 1.00 85.50 117 LEU A CA 1
ATOM 931 C C . LEU A 1 117 ? 6.027 2.434 -9.299 1.00 85.50 117 LEU A C 1
ATOM 933 O O . LEU A 1 117 ? 6.338 1.400 -9.898 1.00 85.50 117 LEU A O 1
ATOM 937 N N . GLU A 1 118 ? 5.079 3.244 -9.778 1.00 85.81 118 GLU A N 1
ATOM 938 C CA . GLU A 1 118 ? 4.436 3.009 -11.074 1.00 85.81 118 GLU A CA 1
ATOM 939 C C . GLU A 1 118 ? 5.399 3.182 -12.250 1.00 85.81 118 GLU A C 1
ATOM 941 O O . GLU A 1 118 ? 5.380 2.358 -13.171 1.00 85.81 118 GLU A O 1
ATOM 946 N N . GLU A 1 119 ? 6.248 4.206 -12.221 1.00 86.69 119 GLU A N 1
ATOM 947 C CA . GLU A 1 119 ? 7.287 4.425 -13.227 1.00 86.69 119 GLU A CA 1
ATOM 948 C C . GLU A 1 119 ? 8.299 3.277 -13.248 1.00 86.69 119 GLU A C 1
ATOM 950 O O . GLU A 1 119 ? 8.595 2.754 -14.327 1.00 86.69 119 GLU A O 1
ATOM 955 N N . ALA A 1 120 ? 8.754 2.818 -12.079 1.00 83.31 120 ALA A N 1
ATOM 956 C CA . ALA A 1 120 ? 9.666 1.684 -11.947 1.00 83.31 120 ALA A CA 1
ATOM 957 C C . ALA A 1 120 ? 9.066 0.398 -12.544 1.00 83.31 120 ALA A C 1
ATOM 959 O O . ALA A 1 120 ? 9.699 -0.277 -13.364 1.00 83.31 120 ALA A O 1
ATOM 960 N N . VAL A 1 121 ? 7.803 0.087 -12.219 1.00 82.94 121 VAL A N 1
ATOM 961 C CA . VAL A 1 121 ? 7.098 -1.079 -12.781 1.00 82.94 121 VAL A CA 1
ATOM 962 C C . VAL A 1 121 ? 6.952 -0.968 -14.302 1.00 82.94 121 VAL A C 1
ATOM 964 O O . VAL A 1 121 ? 7.216 -1.941 -15.008 1.00 82.94 121 VAL A O 1
ATOM 967 N N . GLN A 1 122 ? 6.587 0.202 -14.834 1.00 85.00 122 GLN A N 1
ATOM 968 C CA . GLN A 1 122 ? 6.473 0.405 -16.284 1.00 85.00 122 GLN A CA 1
ATOM 969 C C . GLN A 1 122 ? 7.822 0.294 -17.004 1.00 85.00 122 GLN A C 1
ATOM 971 O O . GLN A 1 122 ? 7.901 -0.292 -18.089 1.00 85.00 122 GLN A O 1
ATOM 976 N N . ALA A 1 123 ? 8.884 0.870 -16.437 1.00 81.50 123 ALA A N 1
ATOM 977 C CA . ALA A 1 123 ? 10.233 0.771 -16.985 1.00 81.50 123 ALA A CA 1
ATOM 978 C C . ALA A 1 123 ? 10.676 -0.696 -17.067 1.00 81.50 123 ALA A C 1
ATOM 980 O O . ALA A 1 123 ? 11.213 -1.129 -18.091 1.00 81.50 123 ALA A O 1
ATOM 981 N N . TRP A 1 124 ? 10.358 -1.488 -16.043 1.00 77.19 124 TRP A N 1
ATOM 982 C CA . TRP A 1 124 ? 10.644 -2.916 -16.023 1.00 77.19 124 TRP A CA 1
ATOM 983 C C . TRP A 1 124 ? 9.819 -3.729 -17.023 1.00 77.19 124 TRP A C 1
ATOM 985 O O . TRP A 1 124 ? 10.376 -4.572 -17.727 1.00 77.19 124 TRP A O 1
ATOM 995 N N . GLU A 1 125 ? 8.514 -3.471 -17.145 1.00 77.56 125 GLU A N 1
ATOM 996 C CA . GLU A 1 125 ? 7.678 -4.120 -18.164 1.00 77.56 125 GLU A CA 1
ATOM 997 C C . GLU A 1 125 ? 8.277 -3.922 -19.565 1.00 77.56 125 GLU A C 1
ATOM 999 O O . GLU A 1 125 ? 8.366 -4.870 -20.349 1.00 77.56 125 GLU A O 1
ATOM 1004 N N . ARG A 1 126 ? 8.786 -2.717 -19.859 1.00 77.88 126 ARG A N 1
ATOM 1005 C CA . ARG A 1 126 ? 9.493 -2.426 -21.116 1.00 77.88 126 ARG A CA 1
ATOM 1006 C C . ARG A 1 126 ? 10.812 -3.193 -21.235 1.00 77.88 126 ARG A C 1
ATOM 1008 O O . ARG A 1 126 ? 11.097 -3.704 -22.318 1.00 77.88 126 ARG A O 1
ATOM 1015 N N . TYR A 1 127 ? 11.593 -3.297 -20.158 1.00 71.75 127 TYR A N 1
ATOM 1016 C CA . TYR A 1 127 ? 12.848 -4.058 -20.142 1.00 71.75 127 TYR A CA 1
ATOM 1017 C C . TYR A 1 127 ? 12.621 -5.556 -20.407 1.00 71.75 127 TYR A C 1
ATOM 1019 O O . TYR A 1 127 ? 13.241 -6.120 -21.307 1.00 71.75 127 TYR A O 1
ATOM 1027 N N . ASN A 1 128 ? 11.666 -6.185 -19.715 1.00 66.38 128 ASN A N 1
ATOM 1028 C CA . ASN A 1 128 ? 11.306 -7.591 -19.932 1.00 66.38 128 ASN A CA 1
ATOM 1029 C C . ASN A 1 128 ? 10.827 -7.865 -21.361 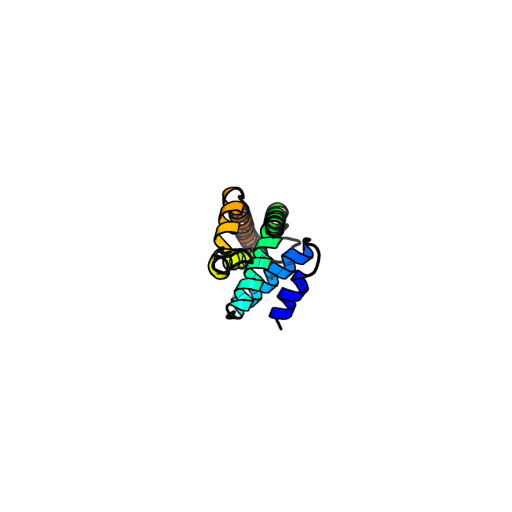1.00 66.38 128 ASN A C 1
ATOM 1031 O O . ASN A 1 128 ? 11.151 -8.905 -21.937 1.00 66.38 128 ASN A O 1
ATOM 1035 N N . ILE A 1 129 ? 10.061 -6.943 -21.951 1.00 61.41 129 ILE A N 1
ATOM 1036 C CA . ILE A 1 129 ? 9.641 -7.057 -23.351 1.00 61.41 129 ILE A CA 1
ATOM 1037 C C . ILE A 1 129 ? 10.856 -6.955 -24.283 1.00 61.41 129 ILE A C 1
ATOM 1039 O O . ILE A 1 129 ? 10.950 -7.731 -25.232 1.00 61.41 129 ILE A O 1
ATOM 1043 N N . ALA A 1 130 ? 11.802 -6.049 -24.020 1.00 58.88 130 ALA A N 1
ATOM 1044 C CA . ALA A 1 130 ? 13.002 -5.880 -24.840 1.00 58.88 130 ALA A CA 1
ATOM 1045 C C . ALA A 1 130 ? 13.944 -7.102 -24.781 1.00 58.88 130 ALA A C 1
ATOM 1047 O O . ALA A 1 130 ? 14.378 -7.586 -25.829 1.00 58.88 130 ALA A O 1
ATOM 1048 N N . GLU A 1 131 ? 14.203 -7.652 -23.591 1.00 56.75 131 GLU A N 1
ATOM 1049 C CA . GLU A 1 131 ? 14.992 -8.882 -23.406 1.00 56.75 131 GLU A CA 1
ATOM 1050 C C . GLU A 1 131 ? 14.278 -10.109 -23.997 1.00 56.75 131 GLU A C 1
ATOM 1052 O O . GLU A 1 131 ? 14.875 -10.886 -24.744 1.00 56.75 131 GLU A O 1
ATOM 1057 N N . GLY A 1 132 ? 12.968 -10.251 -23.765 1.00 48.38 132 GLY A N 1
ATOM 1058 C CA . GLY A 1 132 ? 12.163 -11.325 -24.354 1.00 48.38 132 GLY A CA 1
ATOM 1059 C C . GLY A 1 132 ? 12.115 -11.271 -25.887 1.00 48.38 132 GLY A C 1
ATOM 1060 O O . GLY A 1 132 ? 12.097 -12.310 -26.549 1.00 48.38 132 GLY A O 1
ATOM 1061 N N . GLN A 1 133 ? 12.161 -10.074 -26.479 1.00 46.75 133 GLN A N 1
ATOM 1062 C CA . GLN A 1 133 ? 12.233 -9.894 -27.932 1.00 46.75 133 GLN A CA 1
ATOM 1063 C C . GLN A 1 133 ? 13.635 -10.129 -28.513 1.00 46.75 133 GLN A C 1
ATOM 1065 O O . GLN A 1 133 ? 13.732 -10.528 -29.678 1.00 46.75 133 GLN A O 1
ATOM 1070 N N . SER A 1 134 ? 14.712 -9.949 -27.738 1.00 40.41 134 SER A N 1
ATOM 1071 C CA . SER A 1 134 ? 16.078 -10.263 -28.188 1.00 40.41 134 SER A CA 1
ATOM 1072 C C . SER A 1 134 ? 16.256 -11.772 -28.437 1.00 40.41 134 SER A C 1
ATOM 1074 O O . SER A 1 134 ? 16.844 -12.170 -29.446 1.00 40.41 134 SER A O 1
ATOM 1076 N N . TYR A 1 135 ? 15.619 -12.616 -27.616 1.00 39.72 135 TYR A N 1
ATOM 1077 C CA . TYR A 1 135 ? 15.612 -14.073 -27.786 1.00 39.72 135 TYR A CA 1
ATOM 1078 C C . TYR A 1 135 ? 14.771 -14.548 -28.980 1.00 39.72 135 TYR A C 1
ATOM 1080 O O . TYR A 1 135 ? 15.178 -15.462 -29.702 1.00 39.72 135 TYR A O 1
ATOM 1088 N N . VAL A 1 136 ? 13.619 -13.920 -29.242 1.00 45.38 136 VAL A N 1
ATOM 1089 C CA . VAL A 1 136 ? 12.738 -14.326 -30.356 1.00 45.38 136 VAL A CA 1
ATOM 1090 C C . VAL A 1 136 ? 13.308 -13.897 -31.714 1.00 45.38 136 VAL A C 1
ATOM 1092 O O . VAL A 1 136 ? 13.112 -14.591 -32.712 1.00 45.38 136 VAL A O 1
ATOM 1095 N N . LYS A 1 137 ? 14.094 -12.814 -31.776 1.00 41.00 137 LYS A N 1
ATOM 1096 C CA . LYS A 1 137 ? 14.722 -12.360 -33.030 1.00 41.00 137 LYS A CA 1
ATOM 1097 C C . LYS A 1 137 ? 15.967 -13.170 -33.433 1.00 41.00 137 LYS A C 1
ATOM 1099 O O . LYS A 1 137 ? 16.382 -13.089 -34.586 1.00 41.00 137 LYS A O 1
ATOM 1104 N N . GLY A 1 138 ? 16.532 -13.970 -32.523 1.00 40.78 138 GLY A N 1
ATOM 1105 C CA . GLY A 1 138 ? 17.676 -14.858 -32.782 1.00 40.78 138 GLY A CA 1
ATOM 1106 C C . GLY A 1 138 ? 17.319 -16.255 -33.310 1.00 40.78 138 GLY A C 1
ATOM 1107 O O . GLY A 1 138 ? 18.213 -16.993 -33.714 1.00 40.78 138 GLY A O 1
ATOM 1108 N N . SER A 1 139 ? 16.033 -16.623 -33.341 1.00 44.50 139 SER A N 1
ATOM 1109 C CA . SER A 1 139 ? 15.573 -17.963 -33.740 1.00 44.50 139 SER A CA 1
ATOM 1110 C C . SER A 1 139 ? 14.614 -17.911 -34.933 1.00 44.50 139 SER A C 1
ATOM 1112 O O . SER A 1 139 ? 13.471 -18.346 -34.844 1.00 44.50 139 SER A O 1
ATOM 1114 N N . ILE A 1 140 ? 15.072 -17.387 -36.074 1.00 43.72 140 ILE A N 1
ATOM 1115 C CA . ILE A 1 140 ? 14.372 -17.551 -37.357 1.00 43.72 140 ILE A CA 1
ATOM 1116 C C . ILE A 1 140 ? 15.200 -18.477 -38.259 1.00 43.72 140 ILE A C 1
ATOM 1118 O O . ILE A 1 140 ? 16.142 -18.061 -38.921 1.00 43.72 140 ILE A O 1
ATOM 1122 N N . VAL A 1 141 ? 14.796 -19.752 -38.224 1.00 41.59 141 VAL A N 1
ATOM 1123 C CA . VAL A 1 141 ? 14.783 -20.760 -39.301 1.00 41.59 141 VAL A CA 1
ATOM 1124 C C . VAL A 1 141 ? 16.107 -21.034 -40.035 1.00 41.59 141 VAL A C 1
ATOM 1126 O O . VAL A 1 141 ? 16.428 -20.415 -41.048 1.00 41.59 141 VAL A O 1
ATOM 1129 N N . LYS A 1 142 ? 16.785 -22.123 -39.634 1.00 41.97 142 LYS A N 1
ATOM 1130 C CA . LYS A 1 142 ? 17.491 -22.969 -40.608 1.00 41.97 142 LYS A CA 1
ATOM 1131 C C . LYS A 1 142 ? 16.438 -23.533 -41.559 1.00 41.97 142 LYS A C 1
ATOM 1133 O O . LYS A 1 142 ? 15.643 -24.383 -41.174 1.00 41.97 142 LYS A O 1
ATOM 1138 N N . THR A 1 143 ? 16.405 -23.022 -42.782 1.00 42.06 143 THR A N 1
ATOM 1139 C CA . THR A 1 143 ? 15.755 -23.714 -43.891 1.00 42.06 143 THR A CA 1
ATOM 1140 C C . THR A 1 143 ? 16.686 -24.856 -44.266 1.00 42.06 143 THR A C 1
ATOM 1142 O O . THR A 1 143 ? 17.749 -24.636 -44.845 1.00 42.06 143 THR A O 1
ATOM 1145 N N . ASP A 1 144 ? 16.314 -26.072 -43.874 1.00 44.28 144 ASP A N 1
ATOM 1146 C CA . ASP A 1 144 ? 16.914 -27.277 -44.424 1.00 44.28 144 ASP A CA 1
ATOM 1147 C C . ASP A 1 144 ? 16.620 -27.296 -45.927 1.00 44.28 144 ASP A C 1
ATOM 1149 O O . ASP A 1 144 ? 15.509 -27.580 -46.375 1.00 44.28 144 ASP A O 1
ATOM 1153 N N . ALA A 1 145 ? 17.631 -26.944 -46.717 1.00 48.00 145 ALA A N 1
ATOM 1154 C CA . ALA A 1 145 ? 17.663 -27.266 -48.128 1.00 48.00 145 ALA A CA 1
ATOM 1155 C C . ALA A 1 145 ? 17.907 -28.777 -48.251 1.00 48.00 145 ALA A C 1
ATOM 1157 O O . ALA A 1 145 ? 19.047 -29.239 -48.199 1.00 48.00 145 ALA A O 1
ATOM 1158 N N . ILE A 1 146 ? 16.830 -29.546 -48.409 1.00 49.06 146 ILE A N 1
ATOM 1159 C CA . ILE A 1 146 ? 16.887 -30.924 -48.898 1.00 49.06 146 ILE A CA 1
ATOM 1160 C C . ILE A 1 146 ? 16.001 -31.029 -50.141 1.00 49.06 146 ILE A C 1
ATOM 1162 O O . ILE A 1 146 ? 14.780 -31.037 -50.039 1.00 49.06 146 ILE A O 1
ATOM 1166 N N . GLY A 1 147 ? 16.662 -31.173 -51.291 1.00 42.09 147 GLY A N 1
ATOM 1167 C CA . GLY A 1 147 ? 16.259 -32.111 -52.340 1.00 42.09 147 GLY A CA 1
ATOM 1168 C C . GLY A 1 1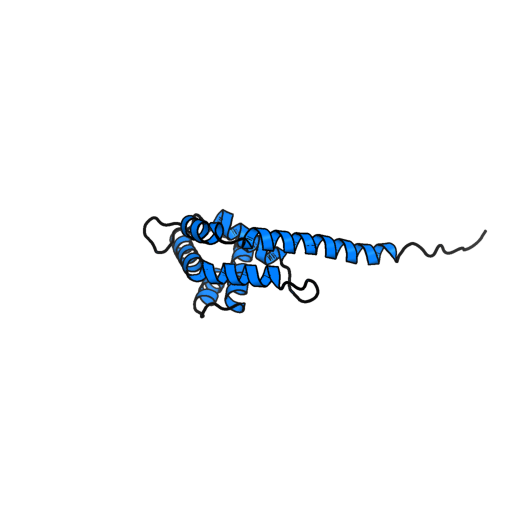47 ? 15.152 -31.687 -53.305 1.00 42.09 147 GLY A C 1
ATOM 1169 O O . GLY A 1 147 ? 13.969 -31.816 -53.004 1.00 42.09 147 GLY A O 1
ATOM 1170 N N . GLY A 1 148 ? 15.577 -31.339 -54.521 1.00 34.66 148 GLY A N 1
ATOM 1171 C CA . GLY A 1 148 ? 14.793 -31.339 -55.755 1.00 34.66 148 GLY A CA 1
ATOM 1172 C C . GLY A 1 148 ? 15.721 -31.208 -56.947 1.00 34.66 148 GLY A C 1
ATOM 1173 O O . GLY A 1 148 ? 16.140 -30.060 -57.201 1.00 34.66 148 GLY A O 1
#

Sequence (148 aa):
SVFCVCNAAIQTEPNDIYCERVLEAIDSCDKAGIQFNSRQQKEIGTILKKNLETILDFLFDFAVDFDPTREQSPTRHRSALRVILNDFKHFSTDEEGETLEQSLDTKLQDDDTVSVLEEAVQAWERYNIAEGQSYVKGSIVKTDAIGG

Radius of gyration: 20.62 Å; chains: 1; bounding box: 33×47×74 Å

Secondary structure (DSSP, 8-state):
-HHHHHHHHTTSPP-HHHHHHHHHHHHHHHHTTPPPPHHHHHHHHHHHHHTHHHHHHHHHHHHHH--TTTSS-HHHHHHHHHHIIIIITTSB-SSTT-BHHHHHHHHHTS-THHHHHHHHHHHHHHHHHHHHHHHHHT----------